Protein AF-A0A2V7XFA0-F1 (afdb_monomer)

Sequence (156 aa):
MYHTGLNLDLPVSMGGYDCARKPEEPIVVHMMKAECHPGLPARQQHVFGRMELYNTTFETMERNIREQLARTLGPRSFDPARDITAITVNRWPHGYAYEYNSLFDSFWVEGGETPCEVARRTHGRIAIANADAGAYAYTDEAINQAYRAVSELTKS

Mean predicted aligned error: 4.91 Å

Radius of gyration: 21.52 Å; Cα contacts (8 Å, |Δi|>4): 164; chains: 1; bounding box: 50×43×54 Å

Nearest PDB structures (foldseek):
  7d9i-assembly2_B  TM=9.018E-01  e=3.532E-11  Pseudomonas aeruginosa PAO1
  7d9j-assembly1_A  TM=8.967E-01  e=5.258E-11  Pseudomonas aeruginosa PAO1
  7d9i-assembly1_A  TM=9.010E-01  e=6.004E-11  Pseudomonas aeruginosa PAO1
  7d9h-assembly2_B  TM=8.945E-01  e=5.258E-11  Pseudomonas aeruginosa PAO1
  7d9j-assembly2_B  TM=8.953E-01  e=6.004E-11  Pseudomonas aeruginosa PAO1

pLDDT: mean 92.93, std 4.66, range [59.19, 98.25]

Secondary structure (DSSP, 8-state):
--SSEEEEPP---BTTB----STTS---EEEE-----TTS-HHHHHHHHHHHHHH--HHHHHHHHHHHHHHHHGGGT--HHHH---------TT-S-----TTT-HHHHTTPPPHHHHHT--BTTB---SSGGGT--SHHHHHHHHHHHHHHHH--

Solvent-accessible surface area (backbone atoms only — not comparable to full-atom values): 9589 Å² total; per-residue (Å²): 123,87,47,82,51,78,42,74,54,77,85,61,64,59,98,90,47,77,47,62,86,50,94,90,47,79,69,61,73,48,70,49,71,78,63,64,46,89,94,52,60,69,72,55,15,50,55,52,17,26,52,50,59,66,69,54,50,68,69,59,51,51,49,51,52,41,53,50,49,32,70,73,39,29,94,75,79,47,46,52,86,78,72,53,88,78,88,85,85,89,83,63,65,80,69,61,37,73,61,83,42,79,91,82,32,57,57,64,72,73,67,50,91,46,72,33,59,65,71,32,53,66,59,87,95,42,60,50,62,32,21,51,48,62,30,32,67,44,72,66,40,26,51,52,28,42,55,49,31,56,54,57,62,72,73,107

Structure (mmCIF, N/CA/C/O backbone):
data_AF-A0A2V7XFA0-F1
#
_entry.id   AF-A0A2V7XFA0-F1
#
loop_
_atom_site.group_PDB
_atom_site.id
_atom_site.type_symbol
_atom_site.label_atom_id
_atom_site.label_alt_id
_atom_site.label_comp_id
_atom_site.label_asym_id
_atom_site.label_entity_id
_atom_site.label_seq_id
_atom_site.pdbx_PDB_ins_code
_atom_site.Cartn_x
_atom_site.Cartn_y
_atom_site.Cartn_z
_atom_site.occupancy
_atom_site.B_iso_or_equiv
_atom_site.auth_seq_id
_atom_site.auth_comp_id
_atom_site.auth_asym_id
_atom_site.auth_atom_id
_atom_site.pdbx_PDB_model_num
ATOM 1 N N . MET A 1 1 ? 13.941 9.018 -8.384 1.00 84.12 1 MET A N 1
ATOM 2 C CA . MET A 1 1 ? 13.205 7.895 -9.008 1.00 84.12 1 MET A CA 1
ATOM 3 C C . MET A 1 1 ? 11.749 8.026 -8.585 1.00 84.12 1 MET A C 1
ATOM 5 O O . MET A 1 1 ? 11.535 8.586 -7.519 1.00 84.12 1 MET A O 1
ATOM 9 N N . TYR A 1 2 ? 10.782 7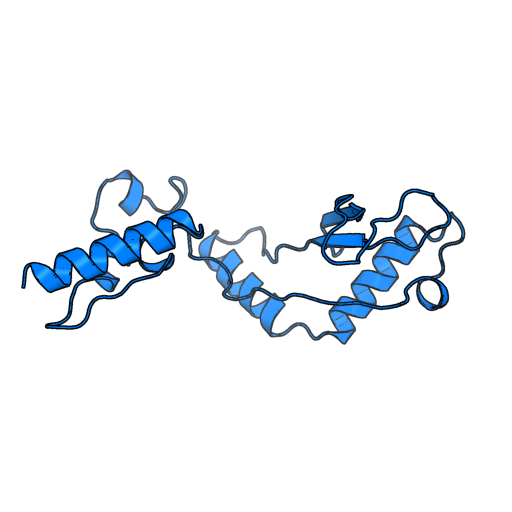.622 -9.411 1.00 92.50 2 TYR A N 1
ATOM 10 C CA . TYR A 1 2 ? 9.356 7.750 -9.075 1.00 92.50 2 TYR A CA 1
ATOM 11 C C . TYR A 1 2 ? 8.933 6.673 -8.062 1.00 92.50 2 TYR A C 1
ATOM 13 O O . TYR A 1 2 ? 8.364 6.994 -7.025 1.00 92.50 2 TYR A O 1
ATOM 21 N N . HIS A 1 3 ? 9.303 5.416 -8.315 1.00 95.06 3 HIS A N 1
ATOM 22 C CA . HIS A 1 3 ? 9.242 4.325 -7.338 1.00 95.06 3 HIS A CA 1
ATOM 23 C C . HIS A 1 3 ? 10.541 4.279 -6.529 1.00 95.06 3 HIS A C 1
ATOM 25 O O . HIS A 1 3 ? 11.621 4.548 -7.070 1.00 95.06 3 HIS A O 1
ATOM 31 N N . THR A 1 4 ? 10.452 3.918 -5.249 1.00 92.44 4 THR A N 1
ATOM 32 C CA . THR A 1 4 ? 11.601 3.904 -4.326 1.00 92.44 4 THR A CA 1
ATOM 33 C C . THR A 1 4 ? 12.502 2.687 -4.515 1.00 92.44 4 THR A C 1
ATOM 35 O O . THR A 1 4 ? 13.678 2.744 -4.162 1.00 92.44 4 THR A O 1
ATOM 38 N N . GLY A 1 5 ? 11.987 1.612 -5.116 1.00 91.56 5 GLY A N 1
ATOM 39 C CA . GLY A 1 5 ? 12.737 0.386 -5.358 1.00 91.56 5 GLY A CA 1
ATOM 40 C C . GLY A 1 5 ? 12.143 -0.487 -6.460 1.00 91.56 5 GLY A C 1
ATOM 41 O O . GLY A 1 5 ? 11.018 -0.274 -6.914 1.00 91.56 5 GLY A O 1
ATOM 42 N N . LEU A 1 6 ? 12.948 -1.461 -6.877 1.00 92.94 6 LEU A N 1
ATOM 43 C CA . LEU A 1 6 ? 12.649 -2.494 -7.864 1.00 92.94 6 LEU A CA 1
ATOM 44 C C . LEU A 1 6 ? 13.120 -3.822 -7.273 1.00 92.94 6 LEU A C 1
ATOM 46 O O . LEU A 1 6 ? 14.296 -3.936 -6.930 1.00 92.94 6 LEU A O 1
ATOM 50 N N . ASN A 1 7 ? 12.234 -4.805 -7.159 1.00 94.00 7 ASN A N 1
ATOM 51 C CA . ASN A 1 7 ? 12.584 -6.143 -6.691 1.00 94.00 7 ASN A CA 1
ATOM 52 C C . ASN A 1 7 ? 11.997 -7.189 -7.633 1.00 94.00 7 ASN A C 1
ATOM 54 O O . ASN A 1 7 ? 10.937 -6.973 -8.217 1.00 94.00 7 ASN A O 1
ATOM 58 N N . LEU A 1 8 ? 12.680 -8.319 -7.768 1.00 93.38 8 LEU A N 1
ATOM 59 C CA . LEU A 1 8 ? 12.080 -9.498 -8.382 1.00 93.38 8 LEU A CA 1
ATOM 60 C C . LEU A 1 8 ? 11.019 -10.064 -7.438 1.00 93.38 8 LEU A C 1
ATOM 62 O O . LEU A 1 8 ? 11.139 -9.926 -6.218 1.00 93.38 8 LEU A O 1
ATOM 66 N N . ASP A 1 9 ? 9.984 -10.667 -8.010 1.00 87.56 9 ASP A N 1
ATOM 67 C CA . ASP A 1 9 ? 8.949 -11.334 -7.231 1.00 87.56 9 ASP A CA 1
ATOM 68 C C . ASP A 1 9 ? 9.525 -12.469 -6.372 1.00 87.56 9 ASP A C 1
ATOM 70 O O . ASP A 1 9 ? 10.585 -13.037 -6.662 1.00 87.56 9 ASP A O 1
ATOM 74 N N . LEU A 1 10 ? 8.825 -12.786 -5.285 1.00 89.06 10 LEU A N 1
ATOM 75 C CA . LEU A 1 10 ? 9.214 -13.892 -4.422 1.00 89.06 10 LEU A CA 1
ATOM 76 C C . LEU A 1 10 ? 9.094 -15.211 -5.206 1.00 89.06 10 LEU A C 1
ATOM 78 O O . LEU A 1 10 ? 8.113 -15.403 -5.926 1.00 89.06 10 LEU A O 1
ATOM 82 N N . PRO A 1 11 ? 10.044 -16.154 -5.062 1.00 90.88 11 PRO A N 1
ATOM 83 C CA . PRO A 1 11 ? 10.039 -17.410 -5.809 1.00 90.88 11 PRO A CA 1
ATOM 84 C C . PRO A 1 11 ? 9.001 -18.396 -5.241 1.00 90.88 11 PRO A C 1
ATOM 86 O O . PRO A 1 11 ? 9.340 -19.424 -4.653 1.00 90.88 11 PRO A O 1
ATOM 89 N N . VAL A 1 12 ? 7.717 -18.066 -5.382 1.00 91.81 12 VAL A N 1
ATOM 90 C CA . VAL A 1 12 ? 6.580 -18.855 -4.893 1.00 91.81 12 VAL A CA 1
ATOM 91 C C . VAL A 1 12 ? 5.924 -19.573 -6.066 1.00 91.81 12 VAL A C 1
ATOM 93 O O . VAL A 1 12 ? 5.553 -18.949 -7.052 1.00 91.81 12 VAL A O 1
ATOM 96 N N . SER A 1 13 ? 5.763 -20.893 -5.959 1.00 93.00 13 SER A N 1
ATOM 97 C CA . SER A 1 13 ? 5.015 -21.708 -6.929 1.00 93.00 13 SER A CA 1
ATOM 98 C C . SER A 1 13 ? 3.771 -22.279 -6.245 1.00 93.00 13 SER A C 1
ATOM 100 O O . SER A 1 13 ? 3.882 -22.882 -5.176 1.00 93.00 13 SER A O 1
ATOM 102 N N . MET A 1 14 ? 2.580 -22.048 -6.804 1.00 93.44 14 MET A N 1
ATOM 103 C CA . MET A 1 14 ? 1.303 -22.427 -6.186 1.00 93.44 14 MET A CA 1
ATOM 104 C C . MET A 1 14 ? 0.192 -22.558 -7.233 1.00 93.44 14 MET A C 1
ATOM 106 O O . MET A 1 14 ? 0.094 -21.744 -8.143 1.00 93.44 14 MET A O 1
ATOM 110 N N . GLY A 1 15 ? -0.682 -23.560 -7.087 1.00 90.38 15 GLY A N 1
ATOM 111 C CA . GLY A 1 15 ? -1.940 -23.634 -7.846 1.00 90.38 15 GLY A CA 1
ATOM 112 C C . GLY A 1 15 ? -1.787 -23.711 -9.371 1.00 90.38 15 GLY A C 1
ATOM 113 O O . GLY A 1 15 ? -2.679 -23.265 -10.084 1.00 90.38 15 GLY A O 1
ATOM 114 N N . GLY A 1 16 ? -0.670 -24.250 -9.870 1.00 90.44 16 GLY A N 1
ATOM 115 C CA . GLY A 1 16 ? -0.362 -24.322 -11.305 1.00 90.44 16 GLY A CA 1
ATOM 116 C C . GLY A 1 16 ? 0.461 -23.148 -11.850 1.00 90.44 16 GLY A C 1
ATOM 117 O O . GLY A 1 16 ? 0.764 -23.140 -13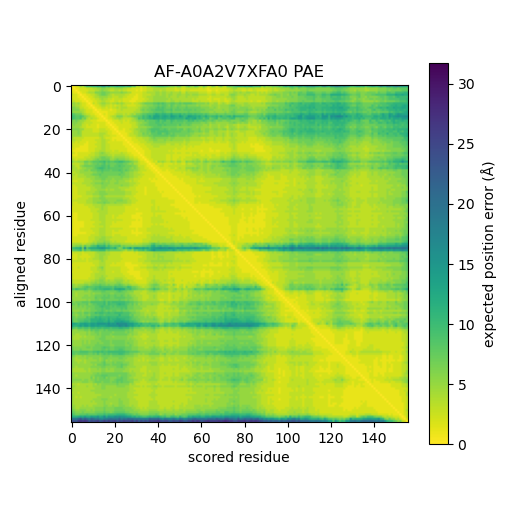.038 1.00 90.44 16 GLY A O 1
ATOM 118 N N . TYR A 1 17 ? 0.843 -22.185 -11.005 1.00 87.69 17 TYR A N 1
ATOM 119 C CA . TYR A 1 17 ? 1.871 -21.188 -11.310 1.00 87.69 17 TYR A CA 1
ATOM 120 C C . TYR A 1 17 ? 3.241 -21.662 -10.813 1.00 87.69 17 TYR A C 1
ATOM 122 O O . TYR A 1 17 ? 3.378 -22.027 -9.642 1.00 87.69 17 TYR A O 1
ATOM 130 N N . ASP A 1 18 ? 4.246 -21.599 -11.687 1.00 91.00 18 ASP A N 1
ATOM 131 C CA . ASP A 1 18 ? 5.651 -21.844 -11.367 1.00 91.00 18 ASP A CA 1
ATOM 132 C C . ASP A 1 18 ? 6.442 -20.536 -11.466 1.00 91.00 18 ASP A C 1
ATOM 134 O O . ASP A 1 18 ? 6.390 -19.838 -12.479 1.00 91.00 18 ASP A O 1
ATOM 138 N N . CYS A 1 19 ? 7.195 -20.208 -10.415 1.00 92.75 19 CYS A N 1
ATOM 139 C CA . CYS A 1 19 ? 8.071 -19.037 -10.427 1.00 92.75 19 CYS A CA 1
ATOM 140 C C . CYS A 1 19 ? 9.261 -19.231 -11.381 1.00 92.75 19 CYS A C 1
ATOM 142 O O . CYS A 1 19 ? 9.752 -20.353 -11.551 1.00 92.75 19 CYS A O 1
ATOM 144 N N . ALA A 1 20 ? 9.767 -18.128 -11.940 1.00 93.88 20 ALA A N 1
ATOM 145 C CA . ALA A 1 20 ? 10.964 -18.129 -12.775 1.00 93.88 20 ALA A CA 1
ATOM 146 C C . ALA A 1 20 ? 12.200 -18.623 -11.998 1.00 93.88 20 ALA A C 1
ATOM 148 O O . ALA A 1 20 ? 12.462 -18.214 -10.865 1.00 93.88 20 ALA A O 1
ATOM 149 N N . ARG A 1 21 ? 12.979 -19.502 -12.630 1.00 91.75 21 ARG A N 1
ATOM 150 C CA . ARG A 1 21 ? 14.187 -20.143 -12.086 1.00 91.75 21 ARG A CA 1
ATOM 151 C C . ARG A 1 21 ? 15.441 -19.834 -12.891 1.00 91.75 21 ARG A C 1
ATOM 153 O O . ARG A 1 21 ? 16.540 -20.117 -12.414 1.00 91.75 21 ARG A O 1
ATOM 160 N N . LYS A 1 22 ? 15.295 -19.298 -14.103 1.00 93.25 22 LYS A N 1
ATOM 161 C CA . LYS A 1 22 ? 16.411 -18.988 -15.002 1.00 93.25 22 LYS A CA 1
ATOM 162 C C . LYS A 1 22 ? 16.361 -17.534 -15.477 1.00 93.25 22 LYS A C 1
ATOM 164 O O . LYS A 1 22 ? 15.267 -16.989 -15.593 1.00 93.25 22 LYS A O 1
ATOM 169 N N . PRO A 1 23 ? 17.510 -16.906 -15.788 1.00 88.69 23 PRO A N 1
ATOM 170 C CA . PRO A 1 23 ? 17.554 -15.519 -16.258 1.00 88.69 23 PRO A CA 1
ATOM 171 C C . PRO A 1 23 ? 16.771 -15.250 -17.549 1.00 88.69 23 PRO A C 1
ATOM 173 O O . PRO A 1 23 ? 16.384 -14.114 -17.796 1.00 88.69 23 PRO A O 1
ATOM 176 N N . GLU A 1 24 ? 16.567 -16.271 -18.383 1.00 90.12 24 GLU A N 1
ATOM 177 C CA . GLU A 1 24 ? 15.862 -16.155 -19.663 1.00 90.12 24 GLU A CA 1
ATOM 178 C C . GLU A 1 24 ? 14.335 -16.261 -19.516 1.00 90.12 24 GLU A C 1
ATOM 180 O O . GLU A 1 24 ? 13.603 -16.014 -20.474 1.00 90.12 24 GLU A O 1
ATOM 185 N N . GLU A 1 25 ? 13.844 -16.654 -18.339 1.00 92.62 25 GLU A N 1
ATOM 186 C CA . GLU A 1 25 ? 12.416 -16.786 -18.064 1.00 92.62 25 GLU A CA 1
ATOM 187 C C . GLU A 1 25 ? 11.816 -15.422 -17.676 1.00 92.62 25 GLU A C 1
ATOM 189 O O . GLU A 1 25 ? 12.446 -14.646 -16.951 1.00 92.62 25 GLU A O 1
ATOM 194 N N . PRO A 1 26 ? 10.591 -15.101 -18.133 1.00 91.50 26 PRO A N 1
ATOM 195 C CA . PRO A 1 26 ? 9.927 -13.867 -17.742 1.00 91.50 26 PRO A CA 1
ATOM 196 C C . PRO A 1 26 ? 9.645 -13.875 -16.238 1.00 91.50 26 PRO A C 1
ATOM 198 O O . PRO A 1 26 ? 9.206 -14.879 -15.680 1.00 91.50 26 PRO A O 1
ATOM 201 N N . ILE A 1 27 ? 9.858 -12.735 -15.585 1.00 93.38 27 ILE A N 1
ATOM 202 C CA . ILE A 1 27 ? 9.680 -12.589 -14.141 1.00 93.38 27 ILE A CA 1
ATOM 203 C C . ILE A 1 27 ? 8.884 -11.331 -13.813 1.00 93.38 27 ILE A C 1
ATOM 205 O O . ILE A 1 27 ? 9.025 -10.291 -14.460 1.00 93.38 27 ILE A O 1
ATOM 209 N N . VAL A 1 28 ? 8.044 -11.425 -12.783 1.00 93.38 28 VAL A N 1
ATOM 210 C CA . VAL A 1 28 ? 7.332 -10.270 -12.239 1.00 93.38 28 VAL A CA 1
ATOM 211 C C . VAL A 1 28 ? 8.325 -9.369 -11.505 1.00 93.38 28 VAL A C 1
ATOM 213 O O . VAL A 1 28 ? 9.143 -9.824 -10.704 1.00 93.38 28 VAL A O 1
ATOM 216 N N . VAL A 1 29 ? 8.239 -8.068 -11.778 1.00 94.94 29 VAL A N 1
ATOM 217 C CA . VAL A 1 29 ? 8.986 -7.035 -11.057 1.00 94.94 29 VAL A CA 1
ATOM 218 C C . VAL A 1 29 ? 8.019 -6.282 -10.159 1.00 94.94 29 VAL A C 1
ATOM 220 O O . VAL A 1 29 ? 7.042 -5.697 -10.625 1.00 94.94 29 VAL A O 1
ATOM 223 N N . HIS A 1 30 ? 8.315 -6.270 -8.865 1.00 95.50 30 HIS A N 1
ATOM 224 C CA . HIS A 1 30 ? 7.587 -5.494 -7.879 1.00 95.50 30 HIS A CA 1
ATOM 225 C C . HIS A 1 30 ? 8.228 -4.112 -7.707 1.00 95.50 30 HIS A C 1
ATOM 227 O O . HIS A 1 30 ? 9.428 -3.981 -7.437 1.00 95.50 30 HIS A O 1
ATOM 233 N N . MET A 1 31 ? 7.408 -3.070 -7.841 1.00 96.00 31 MET A N 1
ATOM 234 C CA . MET A 1 31 ? 7.797 -1.672 -7.668 1.00 96.00 31 MET A CA 1
ATOM 235 C C . MET A 1 31 ? 6.855 -1.022 -6.659 1.00 96.00 31 MET A C 1
ATOM 237 O O . MET A 1 31 ? 5.640 -1.097 -6.814 1.00 96.00 31 MET A O 1
ATOM 241 N N . MET A 1 32 ? 7.413 -0.372 -5.637 1.00 93.44 32 MET A N 1
ATOM 242 C CA . MET A 1 32 ? 6.634 0.279 -4.581 1.00 93.44 32 MET A CA 1
ATOM 243 C C . MET A 1 32 ? 6.840 1.794 -4.613 1.00 93.44 32 MET A C 1
ATOM 245 O O . MET A 1 32 ? 7.947 2.294 -4.841 1.00 93.44 32 MET A O 1
ATOM 249 N N . LYS A 1 33 ? 5.758 2.523 -4.354 1.00 91.69 33 LYS A N 1
ATOM 250 C CA . LYS A 1 33 ? 5.757 3.946 -4.026 1.00 91.69 33 LYS A CA 1
ATOM 251 C C . LYS A 1 33 ? 4.854 4.129 -2.811 1.00 91.69 33 LYS A C 1
ATOM 253 O O . LYS A 1 33 ? 3.796 3.516 -2.731 1.00 91.69 33 LYS A O 1
ATOM 258 N N . ALA A 1 34 ? 5.319 4.938 -1.870 1.00 90.31 34 ALA A N 1
ATOM 259 C CA . ALA A 1 34 ? 4.496 5.485 -0.807 1.00 90.31 34 ALA A CA 1
ATOM 260 C C . ALA A 1 34 ? 4.402 6.987 -1.067 1.00 90.31 34 ALA A C 1
ATOM 262 O O . ALA A 1 34 ? 5.421 7.683 -1.064 1.00 90.31 34 ALA A O 1
ATOM 263 N N . GLU A 1 35 ? 3.208 7.480 -1.373 1.00 89.19 35 GLU A N 1
ATOM 264 C CA . GLU A 1 35 ? 2.973 8.903 -1.567 1.00 89.19 35 GLU A CA 1
ATOM 265 C C . GLU A 1 35 ? 3.107 9.630 -0.228 1.00 89.19 35 GLU A C 1
ATOM 267 O O . GLU A 1 35 ? 2.322 9.439 0.701 1.00 89.19 35 GLU A O 1
ATOM 272 N N . CYS A 1 36 ? 4.117 10.487 -0.129 1.00 84.38 36 CYS A N 1
ATOM 273 C CA . CYS A 1 36 ? 4.313 11.381 0.997 1.00 84.38 36 CYS A CA 1
ATOM 274 C C . CYS A 1 36 ? 4.754 12.754 0.489 1.00 84.38 36 CYS A C 1
ATOM 276 O O . CYS A 1 36 ? 5.326 12.884 -0.594 1.00 84.38 36 CYS A O 1
ATOM 278 N N . HIS A 1 37 ? 4.501 13.785 1.293 1.00 89.94 37 HIS A N 1
ATOM 279 C CA . HIS A 1 37 ? 4.897 15.162 1.002 1.00 89.94 37 HIS A CA 1
ATOM 280 C C . HIS A 1 37 ? 5.837 15.662 2.105 1.00 89.94 37 HIS A C 1
ATOM 282 O O . HIS A 1 37 ? 5.387 16.353 3.027 1.00 89.94 37 HIS A O 1
ATOM 288 N N . PRO A 1 38 ? 7.132 15.291 2.061 1.00 88.06 38 PRO A N 1
ATOM 289 C CA . PRO A 1 38 ? 8.093 15.673 3.086 1.00 88.06 38 PRO A CA 1
ATOM 290 C C . PRO A 1 38 ? 8.117 17.186 3.318 1.00 88.06 38 PRO A C 1
ATOM 292 O O . PRO A 1 38 ? 8.009 17.973 2.380 1.00 88.06 38 PRO A O 1
ATOM 295 N N . GLY A 1 39 ? 8.274 17.587 4.579 1.00 91.62 39 GLY A N 1
ATOM 296 C CA . GLY A 1 39 ? 8.231 18.992 4.999 1.00 91.62 39 GLY A CA 1
ATOM 297 C C . GLY A 1 39 ? 6.888 19.432 5.589 1.00 91.62 39 GLY A C 1
ATOM 298 O O . GLY A 1 39 ? 6.829 20.483 6.220 1.00 91.62 39 GLY A O 1
ATOM 299 N N . LEU A 1 40 ? 5.833 18.621 5.462 1.00 91.56 40 LEU A N 1
ATOM 300 C CA . LEU A 1 40 ? 4.563 18.824 6.168 1.00 91.56 40 LEU A CA 1
ATOM 301 C C . LEU A 1 40 ? 4.469 17.946 7.432 1.00 91.56 40 LEU A C 1
ATOM 303 O O . LEU A 1 40 ? 5.134 16.910 7.513 1.00 91.56 40 LEU A O 1
ATOM 307 N N . PRO A 1 41 ? 3.611 18.288 8.410 1.00 90.06 41 PRO A N 1
ATOM 308 C CA . PRO A 1 41 ? 3.227 17.376 9.488 1.00 90.06 41 PRO A CA 1
ATOM 309 C C . PRO A 1 41 ? 2.722 16.024 8.958 1.00 90.06 41 PRO A C 1
ATOM 311 O O . PRO A 1 41 ? 2.001 15.985 7.961 1.00 90.06 41 PRO A O 1
ATOM 314 N N . ALA A 1 42 ? 3.040 14.919 9.643 1.00 87.88 42 ALA A N 1
ATOM 315 C CA . ALA A 1 42 ? 2.781 13.548 9.174 1.00 87.88 42 ALA A CA 1
ATOM 316 C C . ALA A 1 42 ? 1.338 13.313 8.683 1.00 87.88 42 ALA A C 1
ATOM 318 O O . ALA A 1 42 ? 1.121 12.838 7.569 1.00 87.88 42 ALA A O 1
ATOM 319 N N . ARG A 1 43 ? 0.334 13.746 9.457 1.00 88.25 43 ARG A N 1
ATOM 320 C CA . ARG A 1 43 ? -1.083 13.630 9.069 1.00 88.25 43 ARG A CA 1
ATOM 321 C C . ARG A 1 43 ? -1.411 14.376 7.773 1.00 88.25 43 ARG A C 1
ATOM 323 O O . ARG A 1 43 ? -2.195 13.884 6.967 1.00 88.25 43 ARG A O 1
ATOM 330 N N . GLN A 1 44 ? -0.809 15.546 7.554 1.00 91.88 44 GLN A N 1
ATOM 331 C CA . GLN A 1 44 ? -0.986 16.283 6.303 1.00 91.88 44 GLN A CA 1
ATOM 332 C C . GLN A 1 44 ? -0.327 15.540 5.140 1.00 91.88 44 GLN A C 1
ATOM 334 O O . GLN A 1 44 ? -0.943 15.434 4.083 1.00 91.88 44 GLN A O 1
ATOM 339 N N . GLN A 1 45 ? 0.858 14.950 5.340 1.00 92.44 45 GLN A N 1
ATOM 340 C CA . GLN A 1 45 ? 1.498 14.120 4.313 1.00 92.44 45 GLN A CA 1
ATOM 341 C C . GLN A 1 45 ? 0.594 12.970 3.865 1.00 92.44 45 GLN A C 1
ATOM 343 O O . GLN A 1 45 ? 0.458 12.760 2.665 1.00 92.44 45 GLN A O 1
ATOM 348 N N . HIS A 1 46 ? -0.069 12.280 4.801 1.00 89.94 46 HIS A N 1
ATOM 349 C CA . HIS A 1 46 ? -1.016 11.209 4.475 1.00 89.94 46 HIS A CA 1
ATOM 350 C C . HIS A 1 46 ? -2.210 11.721 3.662 1.00 89.94 46 HIS A C 1
ATOM 352 O O . HIS A 1 46 ? -2.605 11.093 2.684 1.00 89.94 46 HIS A O 1
ATOM 358 N N . VAL A 1 47 ? -2.785 12.871 4.038 1.00 91.44 47 VAL A N 1
ATOM 359 C CA . VAL A 1 47 ? -3.917 13.465 3.307 1.00 91.44 47 VAL A CA 1
ATOM 360 C C . VAL A 1 47 ? -3.517 13.830 1.881 1.00 91.44 47 VAL A C 1
ATOM 362 O O . VAL A 1 47 ? -4.228 13.467 0.946 1.00 91.44 47 VAL A O 1
ATOM 365 N N . PHE A 1 48 ? -2.388 14.518 1.702 1.00 94.50 48 PHE A N 1
ATOM 366 C CA . PHE A 1 48 ? -1.924 14.906 0.373 1.00 94.50 48 PHE A CA 1
ATOM 367 C C . PHE A 1 48 ? -1.507 13.693 -0.461 1.00 94.50 48 PHE A C 1
ATOM 369 O O . PHE A 1 48 ? -1.948 13.583 -1.601 1.00 94.50 48 PHE A O 1
ATOM 376 N N . GLY A 1 49 ? -0.778 12.739 0.125 1.00 93.56 49 GLY A N 1
ATOM 377 C CA . GLY A 1 49 ? -0.345 11.531 -0.574 1.00 93.56 49 GLY A CA 1
ATOM 378 C C . GLY A 1 49 ? -1.523 10.664 -1.019 1.00 93.56 49 GLY A C 1
ATOM 379 O O . GLY A 1 49 ? -1.574 10.201 -2.156 1.00 93.56 49 GLY A O 1
ATOM 380 N N . ARG A 1 50 ? -2.554 10.550 -0.176 1.00 92.81 50 ARG A N 1
ATOM 381 C CA . ARG A 1 50 ? -3.824 9.918 -0.544 1.00 92.81 50 ARG A CA 1
ATOM 382 C C . ARG A 1 50 ? -4.478 10.587 -1.749 1.00 92.81 50 ARG A C 1
ATOM 384 O O . ARG A 1 50 ? -4.947 9.892 -2.648 1.00 92.81 50 ARG A O 1
ATOM 391 N N . MET A 1 51 ? -4.536 11.919 -1.767 1.00 93.94 51 MET A N 1
ATOM 392 C CA . MET A 1 51 ? -5.124 12.659 -2.886 1.00 93.94 51 MET A CA 1
ATOM 393 C C . MET A 1 51 ? -4.265 12.564 -4.152 1.00 93.94 51 MET A C 1
ATOM 395 O O . MET A 1 51 ? -4.829 12.476 -5.241 1.00 93.94 51 MET A O 1
ATOM 399 N N . GLU A 1 52 ? -2.935 12.542 -4.034 1.00 94.25 52 GLU A N 1
ATOM 400 C CA . GLU A 1 52 ? -2.025 12.268 -5.154 1.00 94.25 52 GLU A CA 1
ATOM 401 C C . GLU A 1 52 ? -2.336 10.894 -5.755 1.00 94.25 52 GLU A C 1
ATOM 403 O O . GLU A 1 52 ? -2.621 10.798 -6.950 1.00 94.25 52 GLU A O 1
ATOM 408 N N . LEU A 1 53 ? -2.370 9.842 -4.933 1.00 93.44 53 LEU A N 1
ATOM 409 C CA . LEU A 1 53 ? -2.622 8.478 -5.394 1.00 93.44 53 LEU A CA 1
ATOM 410 C C . LEU A 1 53 ? -4.017 8.316 -6.017 1.00 93.44 53 LEU A C 1
ATOM 412 O O . LEU A 1 53 ? -4.166 7.636 -7.034 1.00 93.44 53 LEU A O 1
ATOM 416 N N . TYR A 1 54 ? -5.035 8.954 -5.430 1.00 91.94 54 TYR A N 1
ATOM 417 C CA . TYR A 1 54 ? -6.414 8.905 -5.923 1.00 91.94 54 TYR A CA 1
ATOM 418 C C . TYR A 1 54 ? -6.574 9.585 -7.290 1.00 91.94 54 TYR A C 1
ATOM 420 O O . TYR A 1 54 ? -7.275 9.067 -8.157 1.00 91.94 54 TYR A O 1
ATOM 428 N N . ASN A 1 55 ? -5.908 10.726 -7.496 1.00 94.50 55 ASN A N 1
ATOM 429 C CA . ASN A 1 55 ? -6.030 11.511 -8.727 1.00 94.50 55 ASN A CA 1
ATOM 430 C C . ASN A 1 55 ? -5.037 11.107 -9.823 1.00 94.50 55 ASN A C 1
ATOM 432 O O . ASN A 1 55 ? -5.223 11.475 -10.983 1.00 94.50 55 ASN A O 1
ATOM 436 N N . THR A 1 56 ? -3.974 10.373 -9.488 1.00 95.81 56 THR A N 1
ATOM 437 C CA . THR A 1 56 ? -2.988 9.945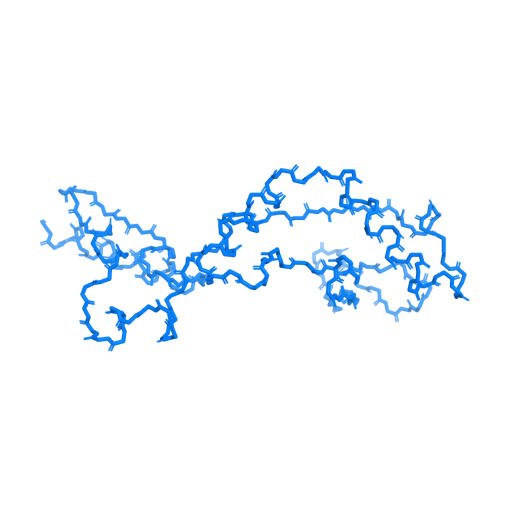 -10.482 1.00 95.81 56 THR A CA 1
ATOM 438 C C . THR A 1 56 ? -3.601 8.897 -11.411 1.00 95.81 56 THR A C 1
ATOM 440 O O . THR A 1 56 ? -4.121 7.864 -10.976 1.00 95.81 56 THR A O 1
ATOM 443 N N . THR A 1 57 ? -3.531 9.165 -12.715 1.00 97.00 57 THR A N 1
ATOM 444 C CA . THR A 1 57 ? -4.068 8.265 -13.738 1.00 97.00 57 THR A CA 1
ATOM 445 C C . THR A 1 57 ? -3.155 7.061 -13.956 1.00 97.00 57 THR A C 1
ATOM 447 O O . THR A 1 57 ? -1.945 7.127 -13.710 1.00 97.00 57 THR A O 1
ATOM 450 N N . PHE A 1 58 ? -3.720 5.966 -14.466 1.00 97.12 58 PHE A N 1
ATOM 451 C CA . PHE A 1 58 ? -2.937 4.781 -14.805 1.00 97.12 58 PHE A CA 1
ATOM 452 C C . PHE A 1 58 ? -1.843 5.103 -15.832 1.00 97.12 58 PHE A C 1
ATOM 454 O O . PHE A 1 58 ? -0.708 4.687 -15.651 1.00 97.12 58 PHE A O 1
ATOM 461 N N . GLU A 1 59 ? -2.134 5.916 -16.848 1.00 98.25 59 GLU A N 1
ATOM 462 C CA . GLU A 1 59 ? -1.188 6.287 -17.911 1.00 98.25 59 GLU A CA 1
ATOM 463 C C . GLU A 1 59 ? 0.021 7.039 -17.348 1.00 98.25 59 GLU A C 1
ATOM 465 O O . GLU A 1 59 ? 1.150 6.892 -17.819 1.00 98.25 59 GLU A O 1
ATOM 470 N N . THR A 1 60 ? -0.200 7.851 -16.310 1.00 98.00 60 THR A N 1
ATOM 471 C CA . THR A 1 60 ? 0.892 8.529 -15.609 1.00 98.00 60 THR A CA 1
ATOM 472 C C . THR A 1 60 ? 1.758 7.526 -14.853 1.00 98.00 60 THR A C 1
ATOM 474 O O . THR A 1 60 ? 2.984 7.629 -14.898 1.00 98.00 60 THR A O 1
ATOM 477 N N . MET A 1 61 ? 1.153 6.540 -14.192 1.00 97.00 61 MET A N 1
ATOM 478 C CA . MET A 1 61 ? 1.888 5.482 -13.492 1.00 97.00 61 MET A CA 1
ATOM 479 C C . MET A 1 61 ? 2.656 4.599 -14.481 1.00 97.00 61 MET A C 1
ATOM 481 O O . MET A 1 61 ? 3.858 4.410 -14.314 1.00 97.00 61 MET A O 1
ATOM 485 N N . GLU A 1 62 ? 2.005 4.141 -15.550 1.00 97.88 62 GLU A N 1
ATOM 486 C CA . GLU A 1 62 ? 2.607 3.347 -16.623 1.00 97.88 62 GLU A CA 1
ATOM 487 C C . GLU A 1 62 ? 3.820 4.056 -17.232 1.00 97.88 62 GLU A C 1
ATOM 489 O O . GLU A 1 62 ? 4.891 3.454 -17.342 1.00 97.88 62 GLU A O 1
ATOM 494 N N . ARG A 1 63 ? 3.689 5.343 -17.580 1.00 98.12 63 ARG A N 1
ATOM 495 C CA . ARG A 1 63 ? 4.807 6.130 -18.113 1.00 98.12 63 ARG A CA 1
ATOM 496 C C . ARG A 1 63 ? 5.986 6.146 -17.141 1.00 98.12 63 ARG A C 1
ATOM 498 O O . ARG A 1 63 ? 7.102 5.829 -17.541 1.00 98.12 63 ARG A O 1
ATOM 505 N N . ASN A 1 64 ? 5.739 6.438 -15.864 1.00 97.56 64 ASN A N 1
ATOM 506 C CA . ASN A 1 64 ? 6.790 6.461 -14.844 1.00 97.56 64 ASN A CA 1
ATOM 507 C C . ASN A 1 64 ? 7.442 5.083 -14.623 1.00 97.56 64 ASN A C 1
ATOM 509 O O . ASN A 1 64 ? 8.654 5.013 -14.41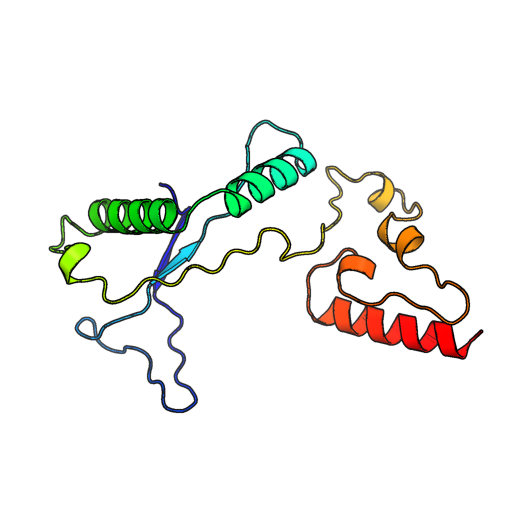6 1.00 97.56 64 ASN A O 1
ATOM 513 N N . ILE A 1 65 ? 6.671 3.989 -14.679 1.00 97.44 65 ILE A N 1
ATOM 514 C CA . ILE A 1 65 ? 7.188 2.610 -14.603 1.00 97.44 65 ILE A CA 1
ATOM 515 C C . ILE A 1 65 ? 8.146 2.353 -15.768 1.00 97.44 65 ILE A C 1
ATOM 517 O O . ILE A 1 65 ? 9.303 1.983 -15.551 1.00 97.44 65 ILE A O 1
ATOM 521 N N . ARG A 1 66 ? 7.685 2.599 -17.000 1.00 97.75 66 ARG A N 1
ATOM 522 C CA . ARG A 1 66 ? 8.461 2.371 -18.226 1.00 97.75 66 ARG A CA 1
ATOM 523 C C . ARG A 1 66 ? 9.730 3.217 -18.252 1.00 97.75 66 ARG A C 1
ATOM 525 O O . ARG A 1 66 ? 10.806 2.678 -18.492 1.00 97.75 66 ARG A O 1
ATOM 532 N N . GLU A 1 67 ? 9.628 4.512 -17.955 1.00 97.19 67 GLU A N 1
ATOM 533 C CA . GLU A 1 67 ? 10.773 5.430 -17.921 1.00 97.19 67 GLU A CA 1
ATOM 534 C C . GLU A 1 67 ? 11.804 5.033 -16.862 1.00 97.19 67 GLU A C 1
ATOM 536 O O . GLU A 1 67 ? 13.009 5.048 -17.124 1.00 97.19 67 GLU A O 1
ATOM 541 N N . GLN A 1 68 ? 11.355 4.661 -15.661 1.00 96.81 68 GLN A N 1
ATOM 542 C CA . GLN A 1 68 ? 12.264 4.250 -14.598 1.00 96.81 68 GLN A CA 1
ATOM 543 C C . GLN A 1 68 ? 12.985 2.945 -14.952 1.00 96.81 68 GLN A C 1
ATOM 545 O O . GLN A 1 68 ? 14.206 2.882 -14.812 1.00 96.81 68 GLN A O 1
ATOM 550 N N . LEU A 1 69 ? 12.271 1.939 -15.468 1.00 96.19 69 LEU A N 1
ATOM 551 C CA . LEU A 1 69 ? 12.880 0.689 -15.929 1.00 96.19 69 LEU A CA 1
ATOM 552 C C . LEU A 1 69 ? 13.851 0.921 -17.093 1.00 96.19 69 LEU A C 1
ATOM 554 O O . LEU A 1 69 ? 14.961 0.396 -17.062 1.00 96.19 69 LEU A O 1
ATOM 558 N N . ALA A 1 70 ? 13.494 1.767 -18.065 1.00 96.06 70 ALA A N 1
ATOM 559 C CA . ALA A 1 70 ? 14.372 2.134 -19.178 1.00 96.06 70 ALA A CA 1
ATOM 560 C C . ALA A 1 70 ? 15.684 2.751 -18.687 1.00 96.06 70 ALA A C 1
ATOM 562 O O . ALA A 1 70 ? 16.764 2.394 -19.145 1.00 96.06 70 ALA A O 1
ATOM 563 N N . ARG A 1 71 ? 15.614 3.669 -17.719 1.00 94.62 71 ARG A N 1
ATOM 564 C CA . ARG A 1 71 ? 16.810 4.319 -17.173 1.00 94.62 71 ARG A CA 1
ATOM 565 C C . ARG A 1 71 ? 17.678 3.363 -16.362 1.00 94.62 71 ARG A C 1
ATOM 567 O O . ARG A 1 71 ? 18.898 3.489 -16.396 1.00 94.62 71 ARG A O 1
ATOM 574 N N . THR A 1 72 ? 17.063 2.434 -15.634 1.00 93.81 72 THR A N 1
ATOM 575 C CA . THR A 1 72 ? 17.786 1.495 -14.768 1.00 93.81 72 THR A CA 1
ATOM 576 C C . THR A 1 72 ? 18.374 0.313 -15.543 1.00 93.81 72 THR A C 1
ATOM 578 O O . THR A 1 72 ? 19.482 -0.122 -15.235 1.00 93.81 72 THR A O 1
ATOM 581 N N . LEU A 1 73 ? 17.662 -0.207 -16.547 1.00 92.81 73 LEU A N 1
ATOM 582 C CA . LEU A 1 73 ? 18.006 -1.446 -17.257 1.00 92.81 73 LEU A CA 1
ATOM 583 C C . LEU A 1 73 ? 18.383 -1.230 -18.730 1.00 92.81 73 LEU A C 1
ATOM 585 O O . LEU A 1 73 ? 19.012 -2.101 -19.327 1.00 92.81 73 LEU A O 1
ATOM 589 N N . GLY A 1 74 ? 18.057 -0.079 -19.322 1.00 87.25 74 GLY A N 1
ATOM 590 C CA . GLY A 1 74 ? 18.292 0.225 -20.739 1.00 87.25 74 GLY A CA 1
ATOM 591 C C . GLY A 1 74 ? 19.744 0.077 -21.207 1.00 87.25 74 GLY A C 1
ATOM 592 O O . GLY A 1 74 ? 19.960 -0.524 -22.259 1.00 87.25 74 GLY A O 1
ATOM 593 N N . PRO A 1 75 ? 20.769 0.486 -20.425 1.00 90.25 75 PRO A N 1
ATOM 594 C CA . PRO A 1 75 ? 22.168 0.222 -20.778 1.00 90.25 75 PRO A CA 1
ATOM 595 C C . PRO A 1 75 ? 22.510 -1.269 -20.951 1.00 90.25 75 PRO A C 1
ATOM 597 O O . PRO A 1 75 ? 23.568 -1.596 -21.480 1.00 90.25 75 PRO A O 1
ATOM 600 N N . ARG A 1 76 ? 21.634 -2.178 -20.499 1.00 76.56 76 ARG A N 1
ATOM 601 C CA . ARG A 1 76 ? 21.775 -3.638 -20.562 1.00 76.56 76 ARG A CA 1
ATOM 602 C C . ARG A 1 76 ? 20.800 -4.295 -21.544 1.00 76.56 76 ARG A C 1
ATOM 604 O O . ARG A 1 76 ? 20.452 -5.453 -21.348 1.00 76.56 76 ARG A O 1
ATOM 611 N N . SER A 1 77 ? 20.393 -3.586 -22.602 1.00 87.19 77 SER A N 1
ATOM 612 C CA . SER A 1 77 ? 19.514 -4.057 -23.696 1.00 87.19 77 SER A CA 1
ATOM 613 C C . SER A 1 77 ? 18.017 -4.206 -23.388 1.00 87.19 77 SER A C 1
ATOM 615 O O . SER A 1 77 ? 17.286 -4.775 -24.200 1.00 87.19 77 SER A O 1
ATOM 617 N N . PHE A 1 78 ? 17.553 -3.648 -22.266 1.00 93.88 78 PHE A N 1
ATOM 618 C CA . PHE A 1 78 ? 16.130 -3.601 -21.934 1.00 93.88 78 PHE A CA 1
ATOM 619 C C . PHE A 1 78 ? 15.402 -2.515 -22.737 1.00 93.88 78 PHE A C 1
ATOM 621 O O . PHE A 1 78 ? 15.757 -1.336 -22.663 1.00 93.88 78 PHE A O 1
ATOM 628 N N . ASP A 1 79 ? 14.352 -2.910 -23.448 1.00 95.81 79 ASP A N 1
ATOM 629 C CA . ASP A 1 79 ? 13.414 -2.027 -24.132 1.00 95.81 79 ASP A CA 1
ATOM 630 C C . ASP A 1 79 ? 12.027 -2.172 -23.484 1.00 95.81 79 ASP A C 1
ATOM 632 O O . ASP A 1 79 ? 11.370 -3.197 -23.675 1.00 95.81 79 ASP A O 1
ATOM 636 N N . PRO A 1 80 ? 11.523 -1.156 -22.756 1.00 96.31 80 PRO A N 1
ATOM 637 C CA . PRO A 1 80 ? 10.213 -1.230 -22.118 1.00 96.31 80 PRO A CA 1
ATOM 638 C C . PRO A 1 80 ? 9.063 -1.520 -23.088 1.00 96.31 80 PRO A C 1
ATOM 640 O O . PRO A 1 80 ? 8.056 -2.078 -22.661 1.00 96.31 80 PRO A O 1
ATOM 643 N N . ALA A 1 81 ? 9.159 -1.108 -24.358 1.00 96.12 81 ALA A N 1
ATOM 644 C CA . ALA A 1 81 ? 8.100 -1.322 -25.344 1.00 96.12 81 ALA A CA 1
ATOM 645 C C . ALA A 1 81 ? 8.016 -2.786 -25.795 1.00 96.12 81 ALA A C 1
ATOM 647 O O . ALA A 1 81 ? 6.930 -3.267 -26.110 1.00 96.12 81 ALA A O 1
ATOM 648 N N . ARG A 1 82 ? 9.153 -3.490 -25.801 1.00 95.69 82 ARG A N 1
ATOM 649 C CA . ARG A 1 82 ? 9.262 -4.897 -26.204 1.00 95.69 82 ARG A CA 1
ATOM 650 C C . ARG A 1 82 ? 9.185 -5.856 -25.015 1.00 95.69 82 ARG A C 1
ATOM 652 O O . ARG A 1 82 ? 8.539 -6.893 -25.111 1.00 95.69 82 ARG A O 1
ATOM 659 N N . ASP A 1 83 ? 9.848 -5.514 -23.914 1.00 96.06 83 ASP A N 1
A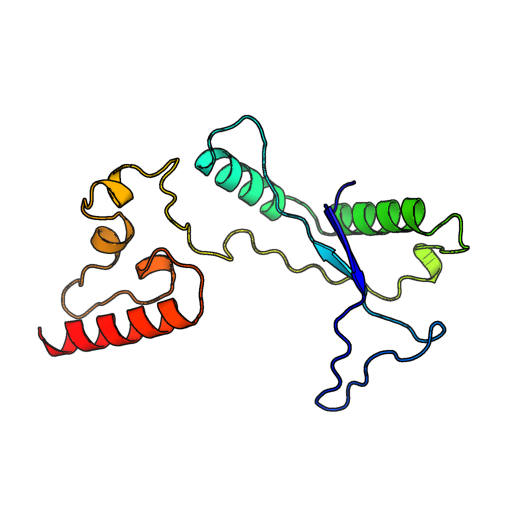TOM 660 C CA . ASP A 1 83 ? 10.163 -6.450 -22.830 1.00 96.06 83 ASP A 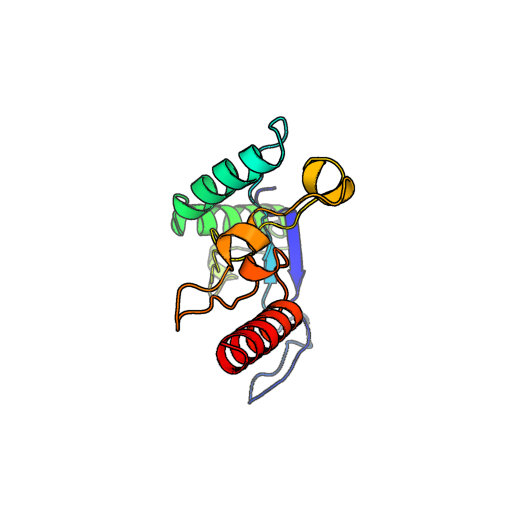CA 1
ATOM 661 C C . ASP A 1 83 ? 9.116 -6.442 -21.701 1.00 96.06 83 ASP A C 1
ATOM 663 O O . ASP A 1 83 ? 9.050 -7.381 -20.911 1.00 96.06 83 ASP A O 1
ATOM 667 N N . ILE A 1 84 ? 8.253 -5.419 -21.622 1.00 97.12 84 ILE A N 1
ATOM 668 C CA . ILE A 1 84 ? 7.137 -5.386 -20.664 1.00 97.12 84 ILE A CA 1
ATOM 669 C C . ILE A 1 84 ? 5.886 -5.958 -21.323 1.00 97.12 84 ILE A C 1
ATOM 671 O O . ILE A 1 84 ? 5.263 -5.312 -22.163 1.00 97.12 84 ILE A O 1
ATOM 675 N N . THR A 1 85 ? 5.483 -7.151 -20.889 1.00 96.31 85 THR A N 1
ATOM 676 C CA . THR A 1 85 ? 4.275 -7.822 -21.398 1.00 96.31 85 THR A CA 1
ATOM 677 C C . THR A 1 85 ? 2.984 -7.237 -20.825 1.00 96.31 85 THR A C 1
ATOM 679 O O . THR A 1 85 ? 1.989 -7.118 -21.533 1.00 96.31 85 THR A O 1
ATOM 682 N N . ALA A 1 86 ? 2.981 -6.879 -19.540 1.00 96.88 86 ALA A N 1
ATOM 683 C CA . ALA A 1 86 ? 1.806 -6.358 -18.854 1.00 96.88 86 ALA A CA 1
ATOM 684 C C . ALA A 1 86 ? 2.209 -5.492 -17.658 1.00 96.88 86 ALA A C 1
ATOM 686 O O . ALA A 1 86 ? 3.288 -5.659 -17.089 1.00 96.88 86 ALA A O 1
ATOM 687 N N . ILE A 1 87 ? 1.316 -4.582 -17.272 1.00 97.75 87 ILE A N 1
ATOM 688 C CA . ILE A 1 87 ? 1.448 -3.750 -16.077 1.00 97.75 87 ILE A CA 1
ATOM 689 C C . ILE A 1 87 ? 0.134 -3.829 -15.307 1.00 97.75 87 ILE A C 1
ATOM 691 O O . ILE A 1 87 ? -0.928 -3.524 -15.846 1.00 97.75 87 ILE A O 1
ATOM 695 N N . THR A 1 88 ? 0.233 -4.178 -14.029 1.00 96.94 88 THR A N 1
ATOM 696 C CA . THR A 1 88 ? -0.872 -4.103 -13.072 1.00 96.94 88 THR A CA 1
ATOM 697 C C . THR A 1 88 ? -0.497 -3.104 -11.995 1.00 96.94 88 THR A C 1
ATOM 699 O O . THR A 1 88 ? 0.613 -3.147 -11.469 1.00 96.94 88 THR A O 1
ATOM 702 N N . VAL A 1 89 ? -1.425 -2.213 -11.647 1.00 95.75 89 VAL A N 1
ATOM 703 C CA . VAL A 1 89 ? -1.219 -1.240 -10.573 1.00 95.75 89 VAL A CA 1
ATOM 704 C C . VAL A 1 89 ? -2.286 -1.413 -9.504 1.00 95.75 89 VAL A C 1
ATOM 706 O O . VAL A 1 89 ? -3.473 -1.211 -9.757 1.00 95.75 89 VAL A O 1
ATOM 709 N N . ASN A 1 90 ? -1.840 -1.722 -8.288 1.00 93.94 90 ASN A N 1
ATOM 710 C CA . ASN A 1 90 ? -2.685 -1.752 -7.101 1.00 93.94 90 ASN A CA 1
ATOM 711 C C . ASN A 1 90 ? -2.562 -0.415 -6.362 1.00 93.94 90 ASN A C 1
ATOM 713 O O . ASN A 1 90 ? -1.471 -0.043 -5.933 1.00 93.94 90 ASN A O 1
ATOM 717 N N . ARG A 1 91 ? -3.676 0.311 -6.216 1.00 92.31 91 ARG A N 1
ATOM 718 C CA . ARG A 1 91 ? -3.729 1.615 -5.536 1.00 92.31 91 ARG A CA 1
ATOM 719 C C . ARG A 1 91 ? -4.470 1.473 -4.216 1.00 92.31 91 ARG A C 1
ATOM 721 O O . ARG A 1 91 ? -5.628 1.066 -4.209 1.00 92.31 91 ARG A O 1
ATOM 728 N N . TRP A 1 92 ? -3.829 1.879 -3.126 1.00 91.75 92 TRP A N 1
ATOM 729 C CA . TRP A 1 92 ? -4.360 1.750 -1.768 1.00 91.75 92 TRP A CA 1
ATOM 730 C C . TRP A 1 92 ? -4.533 3.109 -1.054 1.00 91.75 92 TRP A C 1
ATOM 732 O O . TRP A 1 92 ? -4.020 3.280 0.050 1.00 91.75 92 TRP A O 1
ATOM 742 N N . PRO A 1 93 ? -5.274 4.091 -1.621 1.00 85.75 93 PRO A N 1
ATOM 743 C CA . PRO A 1 93 ? -5.430 5.423 -1.013 1.00 85.75 93 PRO A CA 1
ATOM 744 C C . PRO A 1 93 ? -6.152 5.401 0.347 1.00 85.75 93 PRO A C 1
ATOM 746 O O . PRO A 1 93 ? -6.016 6.326 1.143 1.00 85.75 93 PRO A O 1
ATOM 749 N N . HIS A 1 94 ? -6.911 4.339 0.623 1.00 84.69 94 HIS A N 1
ATOM 750 C CA . HIS A 1 94 ? -7.616 4.104 1.886 1.00 84.69 94 HIS A CA 1
ATOM 751 C C . HIS A 1 94 ? -7.326 2.694 2.428 1.00 84.69 94 HIS A C 1
ATOM 753 O O . HIS A 1 94 ? -8.198 2.071 3.021 1.00 84.69 94 HIS A O 1
ATOM 759 N N . GLY A 1 95 ? -6.141 2.147 2.130 1.00 82.94 95 GLY A N 1
ATOM 760 C CA . GLY A 1 95 ? -5.849 0.727 2.362 1.00 82.94 95 GLY A CA 1
ATOM 761 C C . GLY A 1 95 ? -5.435 0.352 3.783 1.00 82.94 95 GLY A C 1
ATOM 762 O O . GLY A 1 95 ? -5.498 -0.824 4.118 1.00 82.94 95 GLY A O 1
ATOM 763 N N . TYR A 1 96 ? -5.024 1.319 4.605 1.00 89.25 96 TYR A N 1
ATOM 764 C CA . TYR A 1 96 ? -4.532 1.070 5.959 1.00 89.25 96 TYR A CA 1
ATOM 765 C C . TYR A 1 96 ? -5.169 2.037 6.959 1.00 89.25 96 TYR A C 1
ATOM 767 O O . TYR A 1 96 ? -5.359 3.220 6.654 1.00 89.25 96 TYR A O 1
ATOM 775 N N . ALA A 1 97 ? -5.468 1.527 8.155 1.00 92.00 97 ALA A N 1
ATOM 776 C CA . ALA A 1 97 ? -5.858 2.343 9.297 1.00 92.00 97 ALA A CA 1
ATOM 777 C C . ALA A 1 97 ? -4.718 3.308 9.670 1.00 92.00 97 ALA A C 1
ATOM 779 O O . ALA A 1 97 ? -3.539 2.997 9.494 1.00 92.00 97 ALA A O 1
ATOM 780 N N . TYR A 1 98 ? -5.060 4.488 10.193 1.00 90.38 98 TYR A N 1
ATOM 781 C CA . TYR A 1 98 ? -4.051 5.396 10.738 1.00 90.38 98 TYR A CA 1
ATOM 782 C C . TYR A 1 98 ? -3.548 4.857 12.078 1.00 90.38 98 TYR A C 1
ATOM 784 O O . TYR A 1 98 ? -4.305 4.833 13.048 1.00 90.38 98 TYR A O 1
ATOM 792 N N . GLU A 1 99 ? -2.276 4.469 12.124 1.00 91.88 99 GLU A N 1
ATOM 793 C CA . GLU A 1 99 ? -1.611 4.052 13.358 1.00 91.88 99 GLU A CA 1
ATOM 794 C C . GLU A 1 99 ? -1.134 5.267 14.150 1.00 91.88 99 GLU A C 1
ATOM 796 O O . GLU A 1 99 ? -0.511 6.185 13.605 1.00 91.88 99 GLU A O 1
ATOM 801 N N . TYR A 1 100 ? -1.437 5.272 15.447 1.00 91.94 100 TYR A N 1
ATOM 802 C CA . TYR A 1 100 ? -0.958 6.311 16.350 1.00 91.94 100 TYR A CA 1
ATOM 803 C C . TYR A 1 100 ? 0.550 6.182 16.560 1.00 91.94 100 TYR A C 1
ATOM 805 O O . TYR A 1 100 ? 1.092 5.087 16.698 1.00 91.94 100 TYR A O 1
ATOM 813 N N . ASN A 1 101 ? 1.234 7.321 16.600 1.00 89.06 101 ASN A N 1
ATOM 814 C CA . ASN A 1 101 ? 2.673 7.390 16.787 1.00 89.06 101 ASN A CA 1
ATOM 815 C C . ASN A 1 101 ? 3.020 8.332 17.942 1.00 89.06 101 ASN A C 1
ATOM 817 O O . ASN A 1 101 ? 2.583 9.483 17.973 1.00 89.06 101 ASN A O 1
ATOM 821 N N . SER A 1 102 ? 3.902 7.885 18.834 1.00 89.62 102 SER A N 1
ATOM 822 C CA . SER A 1 102 ? 4.362 8.644 20.001 1.00 89.62 102 SER A CA 1
ATOM 823 C C . SER A 1 102 ? 4.970 10.010 19.673 1.00 89.62 102 SER A C 1
ATOM 825 O O . SER A 1 102 ? 4.967 10.896 20.523 1.00 89.62 102 SER A O 1
ATOM 827 N N . LEU A 1 103 ? 5.459 10.212 18.445 1.00 89.38 103 LEU A N 1
ATOM 828 C CA . LEU A 1 103 ? 6.010 11.495 18.002 1.00 89.38 103 LEU A CA 1
ATOM 829 C C . LEU A 1 103 ? 4.950 12.562 17.691 1.00 89.38 103 LEU A C 1
ATOM 831 O O . LEU A 1 103 ? 5.246 13.751 17.790 1.00 89.38 103 LEU A O 1
ATOM 835 N N . PHE A 1 104 ? 3.745 12.164 17.273 1.00 87.19 104 PHE A N 1
ATOM 836 C CA . PHE A 1 104 ? 2.734 13.090 16.738 1.00 87.19 104 PHE A CA 1
ATOM 837 C C . PHE A 1 104 ? 1.364 12.971 17.414 1.00 87.19 104 PHE A C 1
ATOM 839 O O . PHE A 1 104 ? 0.499 13.817 17.190 1.00 87.19 104 PHE A O 1
ATOM 846 N N . ASP A 1 105 ? 1.171 11.949 18.246 1.00 90.44 105 ASP A N 1
ATOM 847 C CA . ASP A 1 105 ? -0.103 11.585 18.852 1.00 90.44 105 ASP A CA 1
ATOM 848 C C . ASP A 1 105 ? 0.048 11.505 20.382 1.00 90.44 105 ASP A C 1
ATOM 850 O O . ASP A 1 105 ? -0.033 10.434 20.978 1.00 90.44 105 ASP A O 1
ATOM 854 N N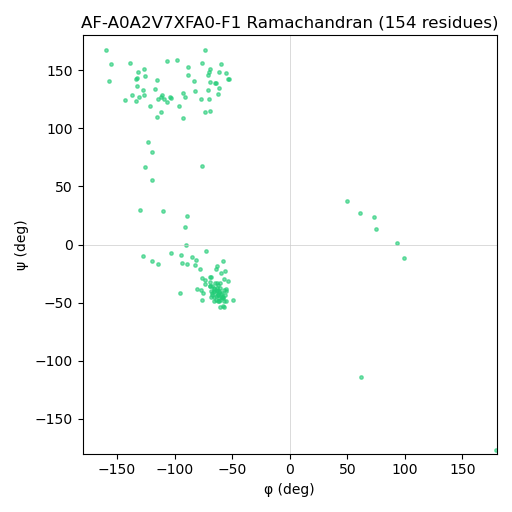 . SER A 1 106 ? 0.294 12.646 21.042 1.00 89.75 106 SER A N 1
ATOM 855 C CA . SER A 1 106 ? 0.573 12.672 22.491 1.00 89.75 106 SER A CA 1
ATOM 856 C C . SER A 1 106 ? -0.579 12.116 23.334 1.00 89.75 106 SER A C 1
ATOM 858 O O . SER A 1 106 ? -0.329 11.408 24.304 1.00 89.75 106 SER A O 1
ATOM 860 N N . PHE A 1 107 ? -1.829 12.311 22.893 1.00 89.44 107 PHE A N 1
ATOM 861 C CA . PHE A 1 107 ? -3.026 11.738 23.524 1.00 89.44 107 PHE A CA 1
ATOM 862 C C . PHE A 1 107 ? -2.942 10.214 23.704 1.00 89.44 107 PHE A C 1
ATOM 864 O O . PHE A 1 107 ? -3.497 9.680 24.660 1.00 89.44 107 PHE A O 1
ATOM 871 N N . TRP A 1 108 ? -2.247 9.517 22.797 1.00 90.31 108 TRP A N 1
ATOM 872 C CA . TRP A 1 108 ? -2.070 8.070 22.860 1.00 90.31 108 TRP A CA 1
ATOM 873 C C . TRP A 1 108 ? -1.043 7.675 23.927 1.00 90.31 108 TRP A C 1
ATOM 875 O O . TRP A 1 108 ? -1.277 6.751 24.700 1.00 90.31 108 TRP A O 1
ATOM 885 N N . VAL A 1 109 ? 0.069 8.411 24.020 1.00 90.44 109 VAL A N 1
ATOM 886 C CA . VAL A 1 109 ? 1.139 8.154 25.004 1.00 90.44 109 VAL A CA 1
ATOM 887 C C . VAL A 1 109 ? 0.727 8.570 26.416 1.00 90.44 109 VAL A C 1
ATOM 889 O O . VAL A 1 109 ? 1.108 7.929 27.391 1.00 90.44 109 VAL A O 1
ATOM 892 N N . GLU A 1 110 ? -0.072 9.626 26.531 1.00 92.81 110 GLU A N 1
ATOM 893 C CA . GLU A 1 110 ? -0.606 10.134 27.798 1.00 92.81 110 GLU A CA 1
ATOM 894 C C . GLU A 1 110 ? -1.698 9.222 28.391 1.00 92.81 110 GLU A C 1
ATOM 896 O O . GLU A 1 110 ? -2.142 9.451 29.516 1.00 92.81 110 GLU A O 1
ATOM 901 N N . GLY A 1 111 ? -2.115 8.175 27.667 1.00 87.31 111 GLY A N 1
ATOM 902 C CA . GLY A 1 111 ? -3.120 7.212 28.122 1.00 87.31 111 GLY A CA 1
ATOM 903 C C . GLY A 1 111 ? -4.544 7.769 28.134 1.00 87.31 111 GLY A C 1
ATOM 904 O O . GLY A 1 111 ? -5.385 7.293 28.897 1.00 87.31 111 GLY A O 1
ATOM 905 N N . GLY A 1 112 ? -4.810 8.799 27.326 1.00 87.38 112 GLY A N 1
ATOM 906 C CA . GLY A 1 112 ? -6.148 9.345 27.141 1.00 87.38 112 GLY A CA 1
ATOM 907 C C . GLY A 1 112 ? -7.040 8.433 26.297 1.00 87.38 112 GLY A C 1
ATOM 908 O O . GLY A 1 112 ? -6.575 7.511 25.630 1.00 87.38 112 GLY A O 1
ATOM 909 N N . GLU A 1 113 ? -8.340 8.729 26.295 1.00 91.25 113 GLU A N 1
ATOM 910 C CA . GLU A 1 113 ? -9.285 8.076 25.388 1.00 91.25 113 GLU A CA 1
ATOM 911 C C . GLU A 1 113 ? -8.927 8.375 23.924 1.00 91.25 113 GLU A C 1
ATOM 913 O O . GLU A 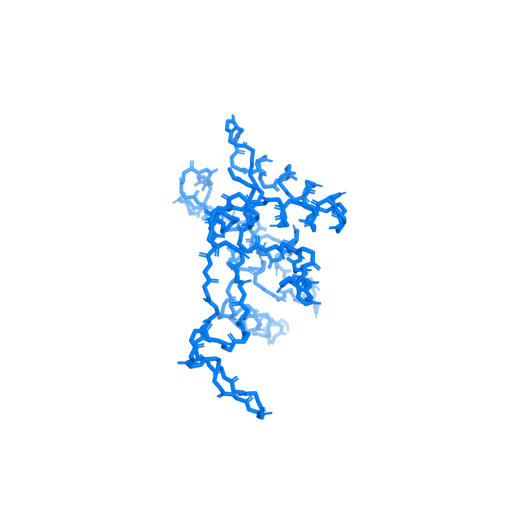1 113 ? -8.743 9.530 23.525 1.00 91.25 113 GLU A O 1
ATOM 918 N N . THR A 1 114 ? -8.837 7.324 23.110 1.00 94.31 114 THR A N 1
ATOM 919 C CA . THR A 1 114 ? -8.420 7.438 21.711 1.00 94.31 114 THR A CA 1
ATOM 920 C C . THR A 1 114 ? -9.597 7.718 20.766 1.00 94.31 114 THR A C 1
ATOM 922 O O . THR A 1 114 ? -10.732 7.307 21.025 1.00 94.31 114 THR A O 1
ATOM 925 N N . PRO A 1 115 ? -9.367 8.371 19.609 1.00 94.06 115 PRO A N 1
ATOM 926 C CA . PRO A 1 115 ? -10.419 8.581 18.615 1.00 94.06 115 PRO A CA 1
ATOM 927 C C . PRO A 1 115 ? -11.109 7.290 18.150 1.00 94.06 115 PRO A C 1
ATOM 929 O O . PRO A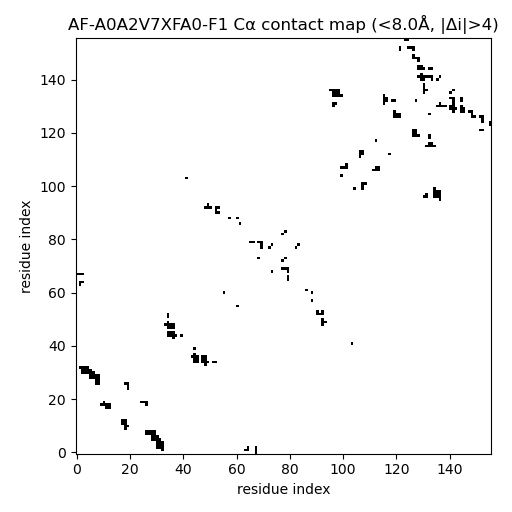 1 115 ? -12.326 7.295 17.962 1.00 94.06 115 PRO A O 1
ATOM 932 N N . CYS A 1 116 ? -10.366 6.188 17.976 1.00 95.50 116 CYS A N 1
ATOM 933 C CA . CYS A 1 116 ? -10.956 4.905 17.590 1.00 95.50 116 CYS A CA 1
ATOM 934 C C . CYS A 1 116 ? -11.832 4.320 18.708 1.00 95.50 116 CYS A C 1
ATOM 936 O O . CYS A 1 116 ? -12.896 3.781 18.411 1.00 95.50 116 CYS A O 1
ATOM 938 N N . GLU A 1 117 ? -11.467 4.498 19.982 1.00 95.25 117 GLU A N 1
ATOM 939 C CA . GLU A 1 117 ? -12.292 4.094 21.127 1.00 95.25 117 GLU A CA 1
ATOM 940 C C . GLU A 1 117 ? -13.609 4.851 21.203 1.00 95.25 117 GLU A C 1
ATOM 942 O O . GLU A 1 117 ? -14.649 4.223 21.394 1.00 95.25 117 GLU A O 1
ATOM 947 N N . VAL A 1 118 ? -13.586 6.169 20.995 1.00 96.19 118 VAL A N 1
ATOM 948 C CA . VAL A 1 118 ? -14.812 6.977 20.935 1.00 96.19 118 VAL A CA 1
ATOM 949 C C . VAL A 1 118 ? -15.693 6.517 19.779 1.00 96.19 118 VAL A C 1
ATOM 951 O O . VAL A 1 118 ? -16.890 6.296 19.962 1.00 96.19 118 VAL A O 1
ATOM 954 N N . ALA A 1 119 ? -15.101 6.364 18.592 1.00 95.94 119 ALA A N 1
ATOM 955 C CA . ALA A 1 119 ? -15.829 6.048 17.370 1.00 95.94 119 ALA A CA 1
ATOM 956 C C . ALA A 1 119 ? -16.400 4.623 17.354 1.00 95.94 119 ALA A C 1
ATOM 958 O O . ALA A 1 119 ? -17.414 4.398 16.702 1.00 95.94 119 ALA A O 1
ATOM 959 N N . ARG A 1 120 ? -15.775 3.663 18.053 1.00 96.31 120 ARG A N 1
ATOM 960 C CA . ARG A 1 120 ? -16.185 2.246 18.045 1.00 96.31 120 ARG A CA 1
ATOM 961 C C . ARG A 1 120 ? -17.206 1.865 19.118 1.00 96.31 120 ARG A C 1
ATOM 963 O O . ARG A 1 120 ? -17.559 0.684 19.198 1.00 96.31 120 ARG A O 1
ATOM 970 N N . ARG A 1 121 ? -17.637 2.816 19.959 1.00 95.69 121 ARG A N 1
ATOM 971 C CA . ARG A 1 121 ? -18.635 2.577 21.016 1.00 95.69 121 ARG A CA 1
ATOM 972 C C . ARG A 1 121 ? -19.914 1.982 20.426 1.00 95.69 121 ARG A C 1
ATOM 974 O O . ARG A 1 121 ? -20.297 2.268 19.292 1.00 95.69 121 ARG A O 1
ATOM 981 N N . THR A 1 122 ? -20.580 1.140 21.206 1.00 96.12 122 THR A N 1
ATOM 982 C CA . THR A 1 122 ? -21.837 0.530 20.780 1.00 96.12 122 THR A CA 1
ATOM 983 C C . THR A 1 122 ? -22.969 1.552 20.743 1.00 96.12 122 THR A C 1
ATOM 985 O O . THR A 1 122 ? -23.062 2.464 21.565 1.00 96.12 122 THR A O 1
ATOM 988 N N . HIS A 1 123 ? -23.874 1.366 19.787 1.00 94.75 123 HIS A N 1
ATOM 989 C CA . HIS A 1 123 ? -25.088 2.157 19.631 1.00 94.75 123 HIS A CA 1
ATOM 990 C C . HIS A 1 123 ? -26.298 1.222 19.668 1.00 94.75 123 HIS A C 1
ATOM 992 O O . HIS A 1 123 ? -26.749 0.698 18.648 1.00 94.75 123 HIS A O 1
ATOM 998 N N . GLY A 1 124 ? -26.808 0.964 20.875 1.00 92.81 124 GLY A N 1
ATOM 999 C CA . GLY A 1 124 ? -27.864 -0.023 21.098 1.00 92.81 124 GLY A CA 1
ATOM 1000 C C . GLY A 1 124 ? -27.398 -1.424 20.699 1.00 92.81 124 GLY A C 1
ATOM 1001 O O . GLY A 1 124 ? -26.477 -1.968 21.297 1.00 92.81 124 GLY A O 1
ATOM 1002 N N . ARG A 1 125 ? -28.016 -1.996 19.659 1.00 94.31 125 ARG A N 1
ATOM 1003 C CA . ARG A 1 125 ? -27.672 -3.326 19.116 1.00 94.31 125 ARG A CA 1
ATOM 1004 C C . ARG A 1 125 ? -26.630 -3.279 17.989 1.00 94.31 125 ARG A C 1
ATOM 1006 O O . ARG A 1 125 ? -26.493 -4.247 17.249 1.00 94.31 125 ARG A O 1
ATOM 1013 N N . ILE A 1 126 ? -25.938 -2.154 17.825 1.00 96.56 126 ILE A N 1
ATOM 1014 C CA . ILE A 1 126 ? -24.935 -1.945 16.778 1.00 96.56 126 ILE A CA 1
ATOM 1015 C C . ILE A 1 126 ? -23.555 -1.846 17.432 1.00 96.56 126 ILE A C 1
ATOM 1017 O O . ILE A 1 126 ? -23.356 -1.025 18.325 1.00 96.56 126 ILE A O 1
ATOM 1021 N N . ALA A 1 127 ? -22.606 -2.656 16.964 1.00 97.44 127 ALA A N 1
ATOM 1022 C CA . ALA A 1 127 ? -21.192 -2.588 17.332 1.00 97.44 127 ALA A CA 1
ATOM 1023 C C . ALA A 1 127 ? -20.331 -2.468 16.064 1.00 97.44 127 ALA A C 1
ATOM 1025 O O . ALA A 1 127 ? -20.676 -3.034 15.026 1.00 97.44 127 ALA A O 1
ATOM 1026 N N . ILE A 1 128 ? -19.228 -1.721 16.142 1.00 97.38 128 ILE A N 1
ATOM 1027 C CA . ILE A 1 128 ? -18.340 -1.434 15.004 1.00 97.38 128 ILE A CA 1
ATOM 1028 C C . ILE A 1 128 ? -17.083 -2.302 15.110 1.00 97.38 128 ILE A C 1
ATOM 1030 O O . ILE A 1 128 ? -16.402 -2.273 16.131 1.00 97.38 128 ILE A O 1
ATOM 1034 N N . ALA A 1 129 ? -16.758 -3.059 14.062 1.00 96.88 129 ALA A N 1
ATOM 1035 C CA . ALA A 1 129 ? -15.589 -3.937 14.032 1.00 96.88 129 ALA A CA 1
ATOM 1036 C C . ALA A 1 129 ? -14.849 -3.843 12.695 1.00 96.88 129 ALA A C 1
ATOM 1038 O O . ALA A 1 129 ? -15.461 -3.986 11.639 1.00 96.88 129 ALA A O 1
ATOM 1039 N N . ASN A 1 130 ? -13.540 -3.608 12.769 1.00 95.44 130 ASN A N 1
ATOM 1040 C CA . ASN A 1 130 ? -12.535 -3.657 11.703 1.00 95.44 130 ASN A CA 1
ATOM 1041 C C . ASN A 1 130 ? -11.173 -3.269 12.320 1.00 95.44 130 ASN A C 1
ATOM 1043 O O . ASN A 1 130 ? -11.087 -3.021 13.522 1.00 95.44 130 ASN A O 1
ATOM 1047 N N . ALA A 1 131 ? -10.121 -3.190 11.506 1.00 96.25 131 ALA A N 1
ATOM 1048 C CA . ALA A 1 131 ? -8.802 -2.731 11.947 1.00 96.25 131 ALA A CA 1
ATOM 1049 C C . ALA A 1 131 ? -8.806 -1.246 12.395 1.00 96.25 131 ALA A C 1
ATOM 1051 O O . ALA A 1 131 ? -8.121 -0.878 13.349 1.00 96.25 131 ALA A O 1
ATOM 1052 N N . ASP A 1 132 ? -9.631 -0.387 11.780 1.00 95.44 132 ASP A N 1
ATOM 1053 C CA . ASP A 1 132 ? -9.777 1.029 12.163 1.00 95.44 132 ASP A CA 1
ATOM 1054 C C . ASP A 1 132 ? -10.321 1.210 13.584 1.00 95.44 132 ASP A C 1
ATOM 1056 O O . ASP A 1 132 ? -9.920 2.136 14.290 1.00 95.44 132 ASP A O 1
ATOM 1060 N N . ALA A 1 133 ? -11.183 0.297 14.040 1.00 96.31 133 ALA A N 1
ATOM 1061 C CA . ALA A 1 133 ? -11.658 0.258 15.416 1.00 96.31 133 ALA A CA 1
ATOM 1062 C C . ALA A 1 133 ? -10.513 -0.005 16.407 1.00 96.31 133 ALA A C 1
ATOM 1064 O O . ALA A 1 133 ? -10.673 0.278 17.586 1.00 96.31 133 ALA A O 1
ATOM 1065 N N . GLY A 1 134 ? -9.367 -0.515 15.958 1.00 95.62 134 GLY A N 1
ATOM 1066 C CA . GLY A 1 134 ? -8.151 -0.677 16.754 1.00 95.62 134 GLY A CA 1
ATOM 1067 C C . GLY A 1 134 ? -7.062 0.361 16.483 1.00 95.62 134 GLY A C 1
ATOM 1068 O O . GLY A 1 134 ? -6.071 0.383 17.202 1.00 95.62 134 GLY A O 1
ATOM 1069 N N . ALA A 1 135 ? -7.227 1.217 15.466 1.00 94.88 135 ALA A N 1
ATOM 1070 C CA . ALA A 1 135 ? -6.155 2.063 14.928 1.00 94.88 135 ALA A CA 1
ATOM 1071 C C . ALA A 1 135 ? -4.863 1.274 14.612 1.00 94.88 135 ALA A C 1
ATOM 1073 O O . ALA A 1 135 ? -3.758 1.766 14.831 1.00 94.88 135 ALA A O 1
ATOM 1074 N N . TYR A 1 136 ? -5.009 0.043 14.106 1.00 94.44 136 TYR A N 1
ATOM 1075 C CA . TYR A 1 136 ? -3.893 -0.837 13.755 1.00 94.44 136 TYR A CA 1
ATOM 1076 C C . TYR A 1 136 ? -4.238 -1.620 12.493 1.00 94.44 136 TYR A C 1
ATOM 1078 O O . TYR A 1 136 ? -5.282 -2.267 12.427 1.00 94.44 136 TYR A O 1
ATOM 1086 N N . ALA A 1 137 ? -3.406 -1.531 11.455 1.00 93.50 137 ALA A N 1
ATOM 1087 C CA . ALA A 1 137 ? -3.825 -1.898 10.102 1.00 93.50 137 ALA A CA 1
ATOM 1088 C C . ALA A 1 137 ? -3.590 -3.379 9.744 1.00 93.50 137 ALA A C 1
ATOM 1090 O O . ALA A 1 137 ? -3.467 -3.737 8.569 1.00 93.50 137 ALA A O 1
ATOM 1091 N N . TYR A 1 138 ? -3.530 -4.241 10.757 1.00 94.31 138 TYR A N 1
ATOM 1092 C CA . TYR A 1 138 ? -3.173 -5.647 10.623 1.00 94.31 138 TYR A CA 1
ATOM 1093 C C . TYR A 1 138 ? -4.381 -6.576 10.779 1.00 94.31 138 TYR A C 1
ATOM 1095 O O . TYR A 1 138 ? -5.430 -6.230 11.326 1.00 94.31 138 TYR A O 1
ATOM 1103 N N . THR A 1 139 ? -4.237 -7.785 10.232 1.00 95.88 139 THR A N 1
ATOM 1104 C CA . THR A 1 139 ? -5.317 -8.784 10.185 1.00 95.88 139 THR A CA 1
ATOM 1105 C C . THR A 1 139 ? -5.712 -9.280 11.574 1.00 95.88 139 THR A C 1
ATOM 1107 O O . THR A 1 139 ? -6.892 -9.500 11.835 1.00 95.88 139 THR A O 1
ATOM 1110 N N . ASP A 1 140 ? -4.742 -9.445 12.465 1.00 96.69 140 ASP A N 1
ATOM 1111 C CA . ASP A 1 140 ? -4.966 -9.832 13.854 1.00 96.69 140 ASP A CA 1
ATOM 1112 C C . ASP A 1 140 ? -5.808 -8.793 14.600 1.00 96.69 140 ASP A C 1
ATOM 1114 O O . ASP A 1 140 ? -6.750 -9.174 15.292 1.00 96.69 140 ASP A O 1
ATOM 1118 N N . GLU A 1 141 ? -5.575 -7.495 14.386 1.00 97.19 141 GLU A N 1
ATOM 1119 C CA . GLU A 1 141 ? -6.412 -6.472 15.017 1.00 97.19 141 GLU A CA 1
ATOM 1120 C C . GLU A 1 141 ? -7.848 -6.496 14.504 1.00 97.19 141 GLU A C 1
ATOM 1122 O O . GLU A 1 141 ? -8.790 -6.401 15.291 1.00 97.19 141 GLU A O 1
ATOM 1127 N N . ALA A 1 142 ? -8.049 -6.698 13.201 1.00 97.38 142 ALA A N 1
ATOM 1128 C CA . ALA A 1 142 ? -9.396 -6.859 12.664 1.00 97.38 142 ALA A CA 1
ATOM 1129 C C . ALA A 1 142 ? -10.143 -8.031 13.338 1.00 97.38 142 ALA A C 1
ATOM 1131 O O . ALA A 1 142 ? -11.331 -7.909 13.653 1.00 97.38 142 ALA A O 1
ATOM 1132 N N . ILE A 1 143 ? -9.444 -9.137 13.619 1.00 98.25 143 ILE A N 1
ATOM 1133 C CA . ILE A 1 143 ? -9.990 -10.290 14.351 1.00 98.25 143 ILE A CA 1
ATOM 1134 C C . ILE A 1 143 ? -10.264 -9.933 15.821 1.00 98.25 143 ILE A C 1
ATOM 1136 O O . ILE A 1 143 ? -11.348 -10.236 16.328 1.00 98.25 143 ILE A O 1
ATOM 1140 N N . ASN A 1 144 ? -9.336 -9.251 16.497 1.00 97.88 144 ASN A N 1
ATOM 1141 C CA . ASN A 1 144 ? -9.505 -8.808 17.885 1.00 97.88 144 ASN A CA 1
ATOM 1142 C C . ASN A 1 144 ? -10.729 -7.894 18.036 1.00 97.88 144 ASN A C 1
ATOM 1144 O O . ASN A 1 144 ? -11.549 -8.081 18.940 1.00 97.88 144 ASN A O 1
ATOM 1148 N N . GLN A 1 145 ? -10.900 -6.938 17.121 1.00 98.00 145 GLN A N 1
ATOM 1149 C CA . GLN A 1 145 ? -12.028 -6.009 17.129 1.00 98.00 145 GLN A CA 1
ATOM 1150 C C . GLN A 1 145 ? -13.356 -6.694 16.802 1.00 98.00 145 GLN A C 1
ATOM 1152 O O . GLN A 1 145 ? -14.384 -6.321 17.373 1.00 98.00 145 GLN A O 1
ATOM 1157 N N . ALA A 1 146 ? -13.351 -7.732 15.960 1.00 97.94 146 ALA A N 1
ATOM 1158 C CA . ALA A 1 146 ? -14.526 -8.572 15.741 1.00 97.94 146 ALA A CA 1
ATOM 1159 C C . ALA A 1 146 ? -14.928 -9.323 17.020 1.00 97.94 146 ALA A C 1
ATOM 1161 O O . ALA A 1 146 ? -16.091 -9.272 17.429 1.00 97.94 146 ALA A O 1
ATOM 1162 N N . TYR A 1 147 ? -13.968 -9.962 17.694 1.00 97.75 147 TYR A N 1
ATOM 1163 C CA . TYR A 1 147 ? -14.213 -10.657 18.959 1.00 97.75 147 TYR A CA 1
ATOM 1164 C C . TYR A 1 147 ? -14.760 -9.710 20.042 1.00 97.75 147 TYR A C 1
ATOM 1166 O O . TYR A 1 147 ? -15.750 -10.027 20.712 1.00 97.75 147 TYR A O 1
ATOM 1174 N N . ARG A 1 148 ? -14.163 -8.517 20.177 1.00 97.44 148 ARG A N 1
ATOM 1175 C CA . ARG A 1 148 ? -14.629 -7.454 21.081 1.00 97.44 148 ARG A CA 1
ATOM 1176 C C . ARG A 1 148 ? -16.076 -7.062 20.785 1.00 97.44 148 ARG A C 1
ATOM 1178 O O . ARG A 1 148 ? -16.906 -7.098 21.691 1.00 97.44 148 ARG A O 1
ATOM 1185 N N . ALA A 1 149 ? -16.381 -6.711 19.537 1.00 97.62 149 ALA A N 1
ATOM 1186 C CA . ALA A 1 149 ? -17.701 -6.224 19.145 1.00 97.62 149 ALA A CA 1
ATOM 1187 C C . ALA A 1 149 ? -18.810 -7.253 19.417 1.00 97.62 149 ALA A C 1
ATOM 1189 O O . ALA A 1 149 ? -19.856 -6.900 19.960 1.00 97.62 149 ALA A O 1
ATOM 1190 N N . VAL A 1 150 ? -18.567 -8.534 19.114 1.00 96.94 150 VAL A N 1
ATOM 1191 C CA . VAL A 1 150 ? -19.505 -9.619 19.454 1.00 96.94 150 VAL A CA 1
ATOM 1192 C C . VAL A 1 150 ? -19.694 -9.712 20.968 1.00 96.94 150 VAL A C 1
ATOM 1194 O O . VAL A 1 150 ? -20.825 -9.767 21.450 1.00 96.94 150 VAL A O 1
ATOM 1197 N N . SER A 1 151 ? -18.600 -9.668 21.730 1.00 96.00 151 SER A N 1
ATOM 1198 C CA . SER A 1 151 ? -18.645 -9.751 23.192 1.00 96.00 151 SER A CA 1
ATOM 1199 C C . SER A 1 151 ? -19.443 -8.602 23.819 1.00 96.00 151 SER A C 1
ATOM 1201 O O . SER A 1 151 ? -20.211 -8.825 24.753 1.00 96.00 151 SER A O 1
ATOM 1203 N N . GLU A 1 152 ? -19.306 -7.377 23.312 1.00 95.12 152 GLU A N 1
ATOM 1204 C CA . GLU A 1 152 ? -20.055 -6.209 23.794 1.00 95.12 152 GLU A CA 1
ATOM 1205 C C . GLU A 1 152 ? -21.558 -6.314 23.526 1.00 95.12 152 GLU A C 1
ATOM 1207 O O . GLU A 1 152 ? -22.353 -5.956 24.393 1.00 95.12 152 GLU A O 1
ATOM 1212 N N . LEU A 1 153 ? -21.957 -6.861 22.373 1.00 94.44 153 LEU A N 1
ATOM 1213 C CA . LEU A 1 153 ? -23.370 -7.081 22.045 1.00 94.44 153 LEU A CA 1
ATOM 1214 C C . LEU A 1 153 ? -24.031 -8.150 22.916 1.00 94.44 153 LEU A C 1
ATOM 1216 O O . LEU A 1 153 ? -25.236 -8.101 23.126 1.00 94.44 153 LEU A O 1
ATOM 1220 N N . THR A 1 154 ? -23.265 -9.119 23.416 1.00 90.06 154 THR A N 1
ATOM 1221 C CA . THR A 1 154 ? -23.801 -10.171 24.299 1.00 90.06 154 THR A CA 1
ATOM 1222 C C . THR A 1 154 ? -23.943 -9.741 25.759 1.00 90.06 154 THR A C 1
ATOM 1224 O O . THR A 1 154 ? -24.577 -10.446 26.540 1.00 90.06 154 THR A O 1
ATOM 1227 N N . LYS A 1 155 ? -23.344 -8.607 26.140 1.00 80.31 155 LYS A N 1
ATOM 1228 C CA . LYS A 1 155 ? -23.404 -8.057 27.502 1.00 80.31 155 LYS A CA 1
ATOM 1229 C C . LYS A 1 155 ? -24.520 -7.019 27.689 1.00 80.31 155 LYS A C 1
ATOM 1231 O O . LYS A 1 155 ? -24.719 -6.593 28.826 1.00 80.31 155 LYS A O 1
ATOM 1236 N N . SER A 1 156 ? -25.176 -6.581 26.608 1.00 59.19 156 SER A N 1
ATOM 1237 C CA . SER A 1 156 ? -26.197 -5.522 26.605 1.00 59.19 156 SER A CA 1
ATOM 1238 C C . SER A 1 156 ? -27.637 -6.022 26.665 1.00 59.19 156 SER A C 1
ATOM 1240 O O . SER A 1 156 ? -27.903 -7.200 26.332 1.00 59.19 156 SER A O 1
#

Foldseek 3Di:
DQFPDKDWDDQDADDNRGADDDPVDDTDIDTDDQQADPPDDPVVRLVVRLVCLVPDDPVNVLVVVQVVCCVVCVVVPDHSVPRPPDDDDDGPSPQFFAADDVVRHVCVVVVHQDPLNVVQDDDQQDGDAALNNVSGGDPVRSVVRVVVRVVVNVVD